Protein AF-A0A5M6CWQ9-F1 (afdb_monomer)

Solvent-accessible surface area (backbone atoms only — not comparable to full-atom values): 4571 Å² total; per-residue (Å²): 137,84,82,77,62,62,68,59,52,56,49,53,56,45,51,69,43,43,68,59,50,35,55,74,70,69,49,55,67,66,60,49,32,60,31,64,70,44,56,66,70,58,48,55,50,27,66,74,68,53,62,69,48,72,67,56,52,49,46,52,50,46,28,72,76,67,67,54,56,69,63,95,71,83,134

pLDDT: mean 87.35, std 13.04, range [36.81, 96.69]

Sequence (75 aa):
MKISDEPVRKFLELQEKLPGLLASFGIKQVYVYEGIGMPRATWDFKKKHQTFTIAEMQDICDLINTGKIKTRKEK

Organism: NCBI:txid2607907

Nearest PDB structures (foldseek):
  4iwr-assembly1_B  TM=7.352E-01  e=4.135E+00  Enterobacter sp. RFL1396
  6jpi-assembly1_C  TM=6.046E-01  e=5.621E+00  Pseudomonas aeruginosa PAO1

Secondary structure (DSSP, 8-state):
-PPPSHHHHHHHHHHHHHHHHHHHTT--HHHHHHHTT--HHHHHHHHHHT---HHHHHHHHHHHHH-----S---

Mean predicted aligned error: 5.32 Å

Radius of gyration: 13.52 Å; Cα contacts (8 Å, |Δi|>4): 39; chains: 1; bounding box: 37×22×37 Å

Structure (mmCIF, N/CA/C/O backbone):
data_AF-A0A5M6CWQ9-F1
#
_entry.id   AF-A0A5M6CWQ9-F1
#
loop_
_atom_site.group_PDB
_atom_site.id
_atom_site.type_symbol
_atom_site.label_atom_id
_atom_site.label_alt_id
_atom_site.label_comp_id
_atom_site.label_asym_id
_atom_site.label_entity_id
_atom_site.label_seq_id
_atom_site.pdbx_PDB_ins_code
_atom_site.Cartn_x
_atom_site.Cartn_y
_atom_site.Cartn_z
_atom_site.occupancy
_atom_site.B_iso_or_equiv
_atom_site.auth_seq_id
_atom_site.auth_comp_id
_atom_site.auth_asym_id
_atom_site.auth_atom_id
_atom_site.pdbx_PDB_model_num
ATOM 1 N N . MET A 1 1 ? 17.078 -3.097 -28.870 1.00 57.16 1 MET A N 1
ATOM 2 C CA . MET A 1 1 ? 16.251 -2.258 -27.976 1.00 57.16 1 MET A CA 1
ATOM 3 C C . MET A 1 1 ? 16.694 -2.542 -26.548 1.00 57.16 1 MET A C 1
ATOM 5 O O . MET A 1 1 ? 16.699 -3.705 -26.172 1.00 57.16 1 MET A O 1
ATOM 9 N N . LYS A 1 2 ? 17.172 -1.541 -25.800 1.00 79.69 2 LYS A N 1
ATOM 10 C CA . LYS A 1 2 ? 17.496 -1.705 -24.374 1.00 79.69 2 LYS A CA 1
ATOM 11 C C . LYS A 1 2 ? 16.281 -1.245 -23.575 1.00 79.69 2 LYS A C 1
ATOM 13 O O . LYS A 1 2 ? 15.807 -0.137 -23.800 1.00 79.69 2 LYS A O 1
ATOM 18 N N . ILE A 1 3 ? 15.757 -2.108 -22.714 1.00 83.06 3 ILE A N 1
ATOM 19 C CA . ILE A 1 3 ? 14.672 -1.753 -21.797 1.00 83.06 3 ILE A CA 1
ATOM 20 C C . ILE A 1 3 ? 15.318 -1.056 -20.595 1.00 83.06 3 ILE A C 1
ATOM 22 O O . ILE A 1 3 ? 16.285 -1.579 -20.045 1.00 83.06 3 ILE A O 1
A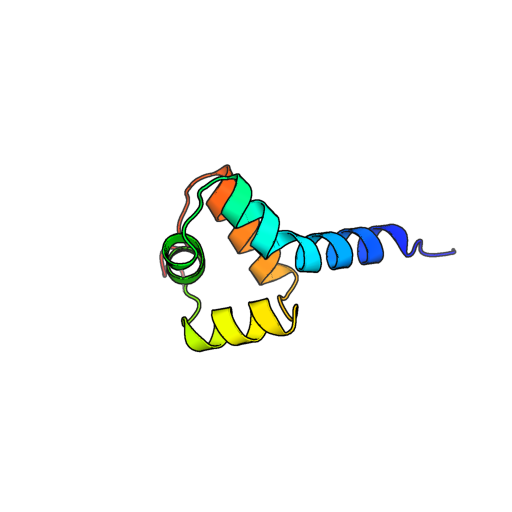TOM 26 N N . SER A 1 4 ? 14.827 0.132 -20.238 1.00 90.00 4 SER A N 1
ATOM 27 C CA . SER A 1 4 ? 15.264 0.845 -19.032 1.00 90.00 4 SER A CA 1
ATOM 28 C C . SER A 1 4 ? 14.689 0.168 -17.787 1.00 90.00 4 SER A C 1
ATOM 30 O O . SER A 1 4 ? 13.511 -0.190 -17.766 1.00 90.00 4 SER A O 1
ATOM 32 N N . ASP A 1 5 ? 15.506 0.011 -16.752 1.00 92.12 5 ASP A N 1
ATOM 33 C CA . ASP A 1 5 ? 15.142 -0.522 -15.434 1.00 92.12 5 ASP A CA 1
ATOM 34 C C . ASP A 1 5 ? 14.542 0.543 -14.499 1.00 92.12 5 ASP A C 1
ATOM 36 O O . ASP A 1 5 ? 13.966 0.219 -13.459 1.00 92.12 5 ASP A O 1
ATOM 40 N N . GLU A 1 6 ? 14.615 1.818 -14.885 1.00 93.69 6 GLU A N 1
ATOM 41 C CA . GLU A 1 6 ? 14.117 2.953 -14.107 1.00 93.69 6 GLU A CA 1
ATOM 42 C C . GLU A 1 6 ? 12.660 2.796 -13.618 1.00 93.69 6 GLU A C 1
ATOM 44 O O . GLU A 1 6 ? 12.407 3.096 -12.446 1.00 93.69 6 GLU A O 1
ATOM 49 N N . PRO A 1 7 ? 11.692 2.301 -14.424 1.00 90.44 7 PRO A N 1
ATOM 50 C CA . PRO A 1 7 ? 10.322 2.100 -13.950 1.00 90.44 7 PRO A CA 1
ATOM 51 C C . PRO A 1 7 ? 10.234 1.087 -12.802 1.00 90.44 7 PRO A C 1
ATOM 53 O O . PRO A 1 7 ? 9.479 1.291 -11.852 1.00 90.44 7 PRO A O 1
ATOM 56 N N . VAL A 1 8 ? 11.038 0.021 -12.864 1.00 90.69 8 VAL A N 1
ATOM 57 C CA . VAL A 1 8 ? 11.085 -1.020 -11.829 1.00 90.69 8 VAL A CA 1
ATOM 58 C C . VAL A 1 8 ? 11.685 -0.450 -10.550 1.00 90.69 8 VAL A C 1
ATOM 60 O O . VAL A 1 8 ? 11.132 -0.655 -9.471 1.00 90.69 8 VAL A O 1
ATOM 63 N N . ARG A 1 9 ? 12.763 0.336 -10.660 1.00 93.56 9 ARG A N 1
ATOM 64 C CA . ARG A 1 9 ? 13.388 0.974 -9.495 1.00 93.56 9 ARG A CA 1
ATOM 65 C C . ARG A 1 9 ? 12.430 1.925 -8.785 1.00 93.56 9 ARG A C 1
ATOM 67 O O . ARG A 1 9 ? 12.288 1.851 -7.569 1.00 93.56 9 ARG A O 1
ATOM 74 N N . LYS A 1 10 ? 11.716 2.765 -9.541 1.00 92.44 10 LYS A N 1
ATOM 75 C CA . LYS A 1 10 ? 10.701 3.678 -8.986 1.00 92.44 10 LYS A CA 1
ATOM 76 C C . LYS A 1 10 ? 9.581 2.929 -8.270 1.00 92.44 10 LYS A C 1
ATOM 78 O O . LYS A 1 10 ? 9.124 3.384 -7.224 1.00 92.44 10 LYS A O 1
ATOM 83 N N . PHE A 1 11 ? 9.150 1.789 -8.812 1.00 91.31 11 PHE A N 1
ATOM 84 C CA . PHE A 1 11 ? 8.151 0.949 -8.160 1.00 91.31 11 PHE A CA 1
ATOM 85 C C . PHE A 1 11 ? 8.662 0.401 -6.824 1.00 91.31 11 PHE A C 1
ATOM 87 O O . PHE A 1 11 ? 7.994 0.587 -5.811 1.00 91.31 11 PHE A O 1
ATOM 94 N N . LEU A 1 12 ? 9.855 -0.202 -6.799 1.00 91.75 12 LEU A N 1
ATOM 95 C CA . LEU A 1 12 ? 10.448 -0.747 -5.572 1.00 91.75 12 LEU A CA 1
ATOM 96 C C . LEU A 1 12 ? 10.628 0.337 -4.501 1.00 91.75 12 LEU A C 1
ATOM 98 O O . LEU A 1 12 ? 10.187 0.159 -3.369 1.00 91.75 12 LEU A O 1
ATOM 102 N N . GLU A 1 13 ? 11.164 1.503 -4.871 1.00 93.44 13 GLU A N 1
ATOM 103 C CA . GLU A 1 13 ? 11.300 2.639 -3.950 1.00 93.44 13 GLU A CA 1
ATOM 104 C C . GLU A 1 13 ? 9.950 3.074 -3.353 1.00 93.44 13 GLU A C 1
ATOM 106 O O . GLU A 1 13 ? 9.871 3.445 -2.179 1.00 93.44 13 GLU A O 1
ATOM 111 N N . LEU A 1 14 ? 8.874 3.037 -4.146 1.00 91.31 14 LEU A N 1
ATOM 112 C CA . LEU A 1 14 ? 7.533 3.348 -3.660 1.00 91.31 14 LEU A CA 1
ATOM 113 C C . LEU A 1 14 ? 7.042 2.294 -2.660 1.00 91.31 14 LEU A C 1
ATOM 115 O O . LEU A 1 14 ? 6.467 2.667 -1.638 1.00 91.31 14 LEU A O 1
ATOM 119 N N . GLN A 1 15 ? 7.280 1.003 -2.916 1.00 91.62 15 GLN A N 1
ATOM 120 C CA . GLN A 1 15 ? 6.912 -0.071 -1.983 1.00 91.62 15 GLN A CA 1
ATOM 121 C C . GLN A 1 15 ? 7.603 0.088 -0.632 1.00 91.62 15 GLN A C 1
ATOM 123 O O . GLN A 1 15 ? 6.971 -0.090 0.411 1.00 91.62 15 GLN A O 1
ATOM 128 N N . GLU A 1 16 ? 8.881 0.462 -0.645 1.00 91.25 16 GLU A N 1
ATOM 129 C CA . GLU A 1 16 ? 9.657 0.670 0.573 1.00 91.25 16 GLU A CA 1
ATOM 130 C C . GLU A 1 16 ? 9.157 1.871 1.378 1.00 91.25 16 GLU A C 1
ATOM 132 O O . GLU A 1 16 ? 9.042 1.804 2.604 1.00 91.25 16 GLU A O 1
ATOM 137 N N . LYS A 1 17 ? 8.834 2.970 0.688 1.00 91.62 17 LYS A N 1
ATOM 138 C CA . LYS A 1 17 ? 8.415 4.234 1.309 1.00 91.62 17 LYS A CA 1
ATOM 139 C C . LYS A 1 17 ? 6.945 4.251 1.712 1.00 91.62 17 LYS A C 1
ATOM 141 O O . LYS A 1 17 ? 6.573 5.066 2.557 1.00 91.62 17 LYS A O 1
ATOM 146 N N . LEU A 1 18 ? 6.115 3.369 1.153 1.00 90.50 18 LEU A N 1
ATOM 147 C CA . LEU A 1 18 ? 4.667 3.356 1.366 1.00 90.50 18 LEU A CA 1
ATOM 148 C C . LEU A 1 18 ? 4.259 3.452 2.850 1.00 90.50 18 LEU A C 1
ATOM 150 O O . LEU A 1 18 ? 3.432 4.309 3.164 1.00 90.50 18 LEU A O 1
ATOM 154 N N . PRO A 1 19 ? 4.823 2.671 3.794 1.00 87.06 19 PRO A N 1
ATOM 155 C CA . PRO A 1 19 ? 4.417 2.756 5.198 1.00 87.06 19 PRO A CA 1
ATOM 156 C C . PRO A 1 19 ? 4.700 4.132 5.817 1.00 87.06 19 PRO A C 1
ATOM 158 O O . PRO A 1 19 ? 3.893 4.634 6.601 1.00 87.06 19 PRO A O 1
ATOM 161 N N . GLY A 1 20 ? 5.826 4.749 5.445 1.00 89.69 20 GLY A N 1
ATOM 162 C CA . GLY A 1 20 ? 6.199 6.092 5.885 1.00 89.69 20 GLY A CA 1
ATOM 163 C C . GLY A 1 20 ? 5.310 7.171 5.268 1.00 89.69 20 GLY A C 1
ATOM 164 O O . GLY A 1 20 ? 4.875 8.079 5.973 1.00 89.69 20 GLY A O 1
ATOM 165 N N . LEU A 1 21 ? 4.967 7.033 3.983 1.00 90.31 21 LEU A N 1
ATOM 166 C CA . LEU A 1 21 ? 4.043 7.938 3.295 1.00 90.31 21 LEU A CA 1
ATOM 167 C C . LEU A 1 21 ? 2.658 7.922 3.948 1.00 90.31 21 LEU A C 1
ATOM 169 O O . LEU A 1 21 ? 2.135 8.979 4.297 1.00 90.31 21 LEU A O 1
ATOM 173 N N . LEU A 1 22 ? 2.104 6.731 4.197 1.00 90.12 22 LEU A N 1
ATOM 174 C CA . LEU A 1 22 ? 0.820 6.573 4.886 1.00 90.12 22 LEU A CA 1
ATOM 175 C C . LEU A 1 22 ? 0.820 7.266 6.253 1.00 90.12 22 LEU A C 1
ATOM 177 O O . LEU A 1 22 ? -0.121 7.991 6.572 1.00 90.12 22 LEU A O 1
ATOM 181 N N . ALA A 1 23 ? 1.890 7.094 7.034 1.00 89.50 23 ALA A N 1
ATOM 182 C CA . ALA A 1 23 ? 2.037 7.759 8.324 1.00 89.50 23 ALA A CA 1
ATOM 183 C C . ALA A 1 23 ? 2.112 9.290 8.184 1.00 89.50 23 ALA A C 1
ATOM 185 O O . ALA A 1 23 ? 1.444 9.998 8.935 1.00 89.50 23 ALA A O 1
ATOM 186 N N . SER A 1 24 ? 2.867 9.800 7.204 1.00 90.12 24 SER A N 1
ATOM 187 C CA . SER A 1 24 ? 3.015 11.243 6.960 1.00 90.12 24 SER A CA 1
ATOM 188 C C . SER A 1 24 ? 1.709 11.926 6.546 1.00 90.12 24 SER A C 1
ATOM 190 O O . SER A 1 24 ? 1.459 13.062 6.935 1.00 90.12 24 SER A O 1
ATOM 192 N N . PHE A 1 25 ? 0.839 11.211 5.830 1.00 87.62 25 PHE A N 1
ATOM 193 C CA . PHE A 1 25 ? -0.494 11.683 5.455 1.00 87.62 25 PHE A CA 1
ATOM 194 C C . PHE A 1 25 ? -1.552 11.468 6.548 1.00 87.62 25 PHE A C 1
ATOM 196 O O . PHE A 1 25 ? -2.723 11.775 6.336 1.00 87.62 25 PHE A O 1
ATOM 203 N N . GLY A 1 26 ? -1.180 10.919 7.711 1.00 90.06 26 GLY A N 1
ATOM 204 C CA . GLY A 1 26 ? -2.127 10.607 8.785 1.00 90.06 26 GLY A CA 1
ATOM 205 C C . GLY A 1 26 ? -3.102 9.475 8.441 1.00 90.06 26 GLY A C 1
ATOM 206 O O . GLY A 1 26 ? -4.136 9.321 9.095 1.00 90.06 26 GLY A O 1
ATOM 207 N N . ILE A 1 27 ? -2.792 8.667 7.424 1.00 90.31 27 ILE A N 1
ATOM 208 C CA . ILE A 1 27 ? -3.655 7.590 6.947 1.00 90.31 27 ILE A CA 1
ATOM 209 C C . ILE A 1 27 ? -3.480 6.374 7.849 1.00 90.31 27 ILE A C 1
ATOM 211 O O . ILE A 1 27 ? -2.397 5.797 7.985 1.00 90.31 27 ILE A O 1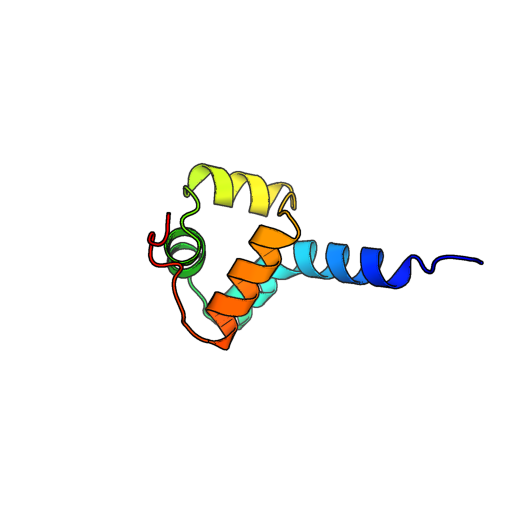
ATOM 215 N N . LYS A 1 28 ? -4.581 5.948 8.471 1.00 92.69 28 LYS A N 1
ATOM 216 C CA . LYS A 1 28 ? -4.579 4.768 9.334 1.00 92.69 28 LYS A CA 1
ATOM 217 C C . LYS A 1 28 ? -4.447 3.507 8.484 1.00 92.69 28 LYS A C 1
ATOM 219 O O . LYS A 1 28 ? -5.190 3.317 7.532 1.00 92.69 28 LYS A O 1
ATOM 224 N N . GLN A 1 29 ? -3.580 2.585 8.895 1.00 92.50 29 GLN A N 1
ATOM 225 C CA . GLN A 1 29 ? -3.386 1.313 8.183 1.00 92.50 29 GLN A CA 1
ATOM 226 C C . GLN A 1 29 ? -4.687 0.506 8.040 1.00 92.50 29 GLN A C 1
ATOM 228 O O . GLN A 1 29 ? -4.890 -0.115 7.005 1.00 92.50 29 GLN A O 1
ATOM 233 N N . VAL A 1 30 ? -5.579 0.576 9.041 1.00 93.31 30 VAL A N 1
ATOM 234 C CA . VAL A 1 30 ? -6.913 -0.052 8.993 1.00 93.31 30 VAL A CA 1
ATOM 235 C C . VAL A 1 30 ? -7.753 0.428 7.824 1.00 93.31 30 VAL A C 1
ATOM 237 O O . VAL A 1 30 ? -8.317 -0.392 7.114 1.00 93.31 30 VAL A O 1
ATOM 240 N N . TYR A 1 31 ? -7.735 1.733 7.549 1.00 93.06 31 TYR A N 1
ATOM 241 C CA . TYR A 1 31 ? -8.443 2.296 6.408 1.00 93.06 31 TYR A CA 1
ATOM 242 C C . TYR A 1 31 ? -7.936 1.698 5.092 1.00 93.06 31 TYR A C 1
ATOM 244 O O . TYR A 1 31 ? -8.727 1.397 4.206 1.00 93.06 31 TYR A O 1
ATOM 252 N N . VAL A 1 32 ? -6.624 1.467 4.994 1.00 93.69 32 VAL A N 1
ATOM 253 C CA . VAL A 1 32 ? -6.008 0.926 3.782 1.00 93.69 32 VAL A CA 1
ATOM 254 C C . VAL A 1 32 ? -6.367 -0.538 3.574 1.00 93.69 32 VAL A C 1
ATOM 256 O O . VAL A 1 32 ? -6.934 -0.876 2.538 1.00 93.69 32 VAL A O 1
ATOM 259 N N . TYR A 1 33 ? -6.065 -1.415 4.539 1.00 94.50 33 TYR A N 1
ATOM 260 C CA . TY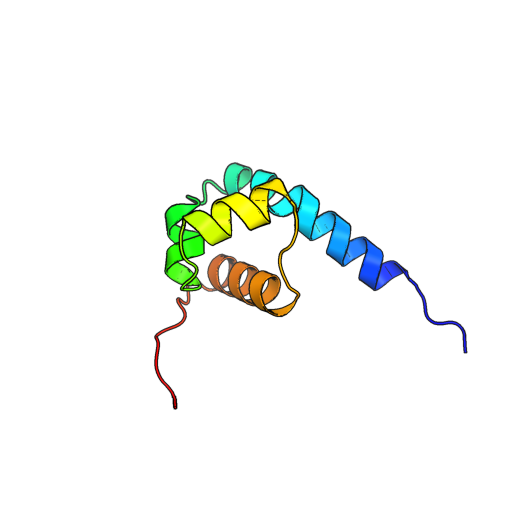R A 1 33 ? -6.284 -2.848 4.333 1.00 94.50 33 TYR A CA 1
ATOM 261 C C . TYR A 1 33 ? -7.773 -3.204 4.256 1.00 94.50 33 TYR A C 1
ATOM 263 O O . TYR A 1 33 ? -8.135 -4.071 3.467 1.00 94.50 33 TYR A O 1
ATOM 271 N N . GLU A 1 34 ? -8.655 -2.509 4.980 1.00 93.88 34 GLU A N 1
ATOM 272 C CA . GLU A 1 34 ? -10.103 -2.693 4.816 1.00 93.88 34 GLU A CA 1
ATOM 273 C C . GLU A 1 34 ? -10.583 -2.137 3.472 1.00 93.88 34 GLU A C 1
ATOM 275 O O . GLU A 1 34 ? -11.366 -2.793 2.785 1.00 93.88 34 GLU A O 1
ATOM 280 N N . GLY A 1 35 ? -10.066 -0.976 3.053 1.00 92.00 35 GLY A N 1
ATOM 281 C CA . GLY A 1 35 ? -10.454 -0.316 1.807 1.00 92.00 35 GLY A CA 1
ATOM 282 C C . GLY A 1 35 ? -10.087 -1.097 0.541 1.00 92.00 35 GLY A C 1
ATOM 283 O O . GLY A 1 35 ? -10.837 -1.071 -0.438 1.00 92.00 35 GLY A O 1
ATOM 284 N N . ILE A 1 36 ? -8.976 -1.838 0.568 1.00 93.25 36 ILE A N 1
ATOM 285 C CA . ILE A 1 36 ? -8.559 -2.727 -0.532 1.00 93.25 36 ILE A CA 1
ATOM 286 C C . ILE A 1 36 ? -9.029 -4.182 -0.344 1.00 93.25 36 ILE A C 1
ATOM 288 O O . ILE A 1 36 ? -8.762 -5.030 -1.193 1.00 93.25 36 ILE A O 1
ATOM 292 N N . GLY A 1 37 ? -9.717 -4.499 0.761 1.00 93.31 37 GLY A N 1
ATOM 293 C CA . GLY A 1 37 ? -10.199 -5.853 1.060 1.00 93.31 37 GLY A CA 1
ATOM 294 C C . GLY A 1 37 ? -9.101 -6.861 1.429 1.00 93.31 37 GLY A C 1
ATOM 295 O O . GLY A 1 37 ? -9.277 -8.065 1.241 1.00 93.31 37 GLY A O 1
ATOM 296 N N . MET A 1 38 ? -7.966 -6.390 1.944 1.00 94.69 38 MET A N 1
ATOM 297 C CA . MET A 1 38 ? -6.838 -7.216 2.366 1.00 94.69 38 MET A CA 1
ATOM 298 C C . MET A 1 38 ? -6.960 -7.618 3.847 1.00 94.69 38 MET A C 1
ATOM 300 O O . MET A 1 38 ? -7.163 -6.760 4.708 1.00 94.69 38 MET A O 1
ATOM 304 N N . PRO A 1 39 ? -6.7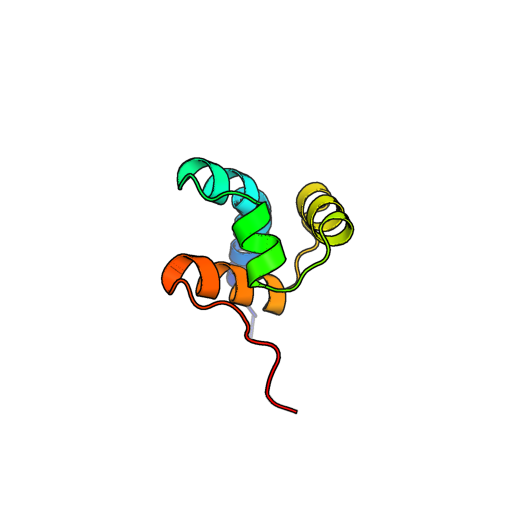64 -8.903 4.200 1.00 96.19 39 PRO A N 1
ATOM 305 C CA . PRO A 1 39 ? -6.696 -9.313 5.597 1.00 96.19 39 PRO A CA 1
ATOM 306 C C . PRO A 1 39 ? -5.547 -8.620 6.339 1.00 96.19 39 PRO A C 1
ATOM 308 O O . PRO A 1 39 ? -4.428 -8.541 5.831 1.00 96.19 39 PRO A O 1
ATOM 311 N N . ARG A 1 40 ? -5.784 -8.204 7.589 1.00 96.06 40 ARG A N 1
ATOM 312 C CA . ARG A 1 40 ? -4.774 -7.528 8.424 1.00 96.06 40 ARG A CA 1
ATOM 313 C C . ARG A 1 40 ? -3.454 -8.302 8.528 1.00 96.06 40 ARG A C 1
ATOM 315 O O . ARG A 1 40 ? -2.391 -7.707 8.408 1.00 96.06 40 ARG A O 1
ATOM 322 N N . ALA A 1 41 ? -3.511 -9.621 8.721 1.00 96.62 41 ALA A N 1
ATOM 323 C CA . ALA A 1 41 ? -2.306 -10.451 8.814 1.00 96.62 41 ALA A CA 1
ATOM 324 C C . ALA A 1 41 ? -1.478 -10.417 7.515 1.00 96.62 41 ALA A C 1
ATOM 326 O O . ALA A 1 41 ? -0.253 -10.311 7.555 1.00 96.62 41 ALA A O 1
ATOM 327 N N . THR A 1 42 ? -2.153 -10.447 6.363 1.00 96.69 42 THR A N 1
ATOM 328 C CA . THR A 1 42 ? -1.526 -10.323 5.042 1.00 96.69 42 THR A CA 1
ATOM 329 C C . THR A 1 42 ? -0.919 -8.938 4.848 1.00 96.69 42 THR A C 1
ATOM 331 O O . THR A 1 42 ? 0.210 -8.838 4.374 1.00 96.69 42 THR A O 1
ATOM 334 N N . TRP A 1 43 ? -1.625 -7.883 5.266 1.00 95.81 43 TRP A N 1
ATOM 335 C CA . TRP A 1 43 ? -1.112 -6.514 5.254 1.00 95.81 43 TRP A CA 1
ATOM 336 C C . TRP A 1 43 ? 0.163 -6.379 6.085 1.00 95.81 43 TRP A C 1
ATOM 338 O O . TRP A 1 43 ? 1.170 -5.887 5.586 1.00 95.81 43 TRP A O 1
ATOM 348 N N . ASP A 1 44 ? 0.153 -6.847 7.335 1.00 95.00 44 ASP A N 1
ATOM 349 C CA . ASP A 1 44 ? 1.307 -6.737 8.228 1.00 95.00 44 ASP A CA 1
ATOM 350 C C . ASP A 1 44 ? 2.519 -7.512 7.691 1.00 95.00 44 ASP A C 1
ATOM 352 O O . ASP A 1 44 ? 3.638 -6.992 7.719 1.00 95.00 44 ASP A O 1
ATOM 356 N N . PHE A 1 45 ? 2.299 -8.705 7.125 1.00 96.06 45 PHE A N 1
ATOM 357 C CA . PHE A 1 45 ? 3.341 -9.469 6.438 1.00 96.06 45 PHE A CA 1
ATOM 358 C C . PHE A 1 45 ? 3.902 -8.703 5.231 1.00 96.06 45 PHE A C 1
ATOM 360 O O . PHE A 1 45 ? 5.109 -8.472 5.155 1.00 96.06 45 PHE A O 1
ATOM 367 N N . LYS A 1 46 ? 3.043 -8.251 4.309 1.00 95.06 46 LYS A N 1
ATOM 368 C CA . LYS A 1 46 ? 3.463 -7.545 3.086 1.00 95.06 46 LYS A CA 1
ATOM 369 C C . LYS A 1 46 ? 4.134 -6.214 3.374 1.00 95.06 46 LYS A C 1
ATOM 371 O O . LYS A 1 46 ? 5.127 -5.892 2.740 1.00 95.06 46 LYS A O 1
ATOM 376 N N . LYS A 1 47 ? 3.652 -5.475 4.368 1.00 93.44 47 LYS A N 1
ATOM 377 C CA . LYS A 1 47 ? 4.266 -4.236 4.848 1.00 93.44 47 LYS A CA 1
ATOM 378 C C . LYS A 1 47 ? 5.666 -4.486 5.406 1.00 93.44 47 LYS A C 1
ATOM 380 O O . LYS A 1 47 ? 6.577 -3.725 5.107 1.00 93.44 47 LYS A O 1
ATOM 385 N N . LYS A 1 48 ? 5.847 -5.543 6.208 1.00 91.69 48 LYS A N 1
ATOM 386 C CA . LYS A 1 48 ? 7.149 -5.896 6.795 1.00 91.69 48 LYS A CA 1
ATOM 387 C C . LYS A 1 48 ? 8.149 -6.377 5.742 1.00 91.69 48 LYS A C 1
ATOM 389 O O . LYS A 1 48 ? 9.325 -6.054 5.843 1.00 91.69 48 LYS A O 1
ATOM 394 N N . HIS A 1 49 ? 7.687 -7.162 4.773 1.00 93.25 49 HIS A N 1
ATOM 395 C CA . HIS A 1 49 ? 8.533 -7.788 3.754 1.00 93.25 49 HIS A CA 1
ATOM 396 C C . HIS A 1 49 ? 8.570 -7.025 2.422 1.00 93.25 49 HIS A C 1
ATOM 398 O O . HIS A 1 49 ? 9.251 -7.465 1.505 1.00 93.25 49 HIS A O 1
ATOM 404 N N . GLN A 1 50 ? 7.840 -5.913 2.308 1.00 89.25 50 GLN A N 1
ATOM 405 C CA . GLN A 1 50 ? 7.714 -5.086 1.101 1.00 89.25 50 GLN A CA 1
ATOM 406 C C . GLN A 1 50 ? 7.276 -5.891 -0.139 1.00 89.25 50 GLN A C 1
ATOM 408 O O . GLN A 1 50 ? 7.696 -5.635 -1.259 1.00 89.25 50 GLN A O 1
ATOM 413 N N . THR A 1 51 ? 6.386 -6.869 0.056 1.00 93.31 51 THR A N 1
ATOM 414 C CA . THR A 1 51 ? 5.933 -7.819 -0.981 1.00 93.31 51 THR A CA 1
ATOM 415 C C . THR A 1 51 ? 4.554 -7.482 -1.551 1.00 93.31 51 THR A C 1
ATOM 417 O O . THR A 1 51 ? 3.758 -8.371 -1.883 1.00 93.31 51 THR A O 1
ATOM 420 N N . PHE A 1 52 ? 4.226 -6.192 -1.647 1.00 93.88 52 PHE A N 1
ATOM 421 C CA . PHE A 1 52 ? 3.014 -5.777 -2.349 1.00 93.8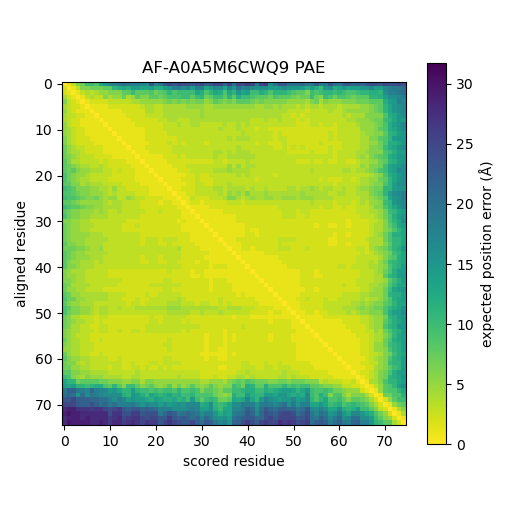8 52 PHE A CA 1
ATOM 422 C C . PHE A 1 52 ? 3.130 -6.118 -3.844 1.00 93.88 52 PHE A C 1
ATOM 424 O O . PHE A 1 52 ? 4.209 -6.157 -4.429 1.00 93.88 52 PHE A O 1
ATOM 431 N N . THR A 1 53 ? 2.016 -6.420 -4.481 1.00 93.31 53 THR A N 1
ATOM 432 C CA . THR A 1 53 ? 1.954 -6.590 -5.934 1.00 93.31 53 THR A CA 1
ATOM 433 C C . THR A 1 53 ? 1.664 -5.246 -6.589 1.00 93.31 53 THR A C 1
ATOM 435 O O . THR A 1 53 ? 1.209 -4.311 -5.932 1.00 93.31 53 THR A O 1
ATOM 438 N N . ILE A 1 54 ? 1.886 -5.146 -7.900 1.00 92.50 54 ILE A N 1
ATOM 439 C CA . ILE A 1 54 ? 1.535 -3.941 -8.665 1.00 92.50 54 ILE A CA 1
ATOM 440 C C . ILE A 1 54 ? 0.046 -3.603 -8.490 1.00 92.50 54 ILE A C 1
ATOM 442 O O . ILE A 1 54 ? -0.280 -2.453 -8.216 1.00 92.50 54 ILE A O 1
ATOM 446 N N . ALA A 1 55 ? -0.835 -4.606 -8.572 1.00 92.75 55 ALA A N 1
ATOM 447 C CA . ALA A 1 55 ? -2.276 -4.418 -8.418 1.00 92.75 55 ALA A CA 1
ATOM 448 C C . ALA A 1 55 ? -2.653 -3.903 -7.018 1.00 92.75 55 ALA A C 1
ATOM 450 O O . ALA A 1 55 ? -3.426 -2.961 -6.897 1.00 92.75 55 ALA A O 1
ATOM 451 N N . GLU A 1 56 ? -2.059 -4.462 -5.959 1.00 94.12 56 GLU A N 1
ATOM 452 C CA . GLU A 1 56 ? -2.293 -3.980 -4.590 1.00 94.12 56 GLU A CA 1
ATOM 453 C C . GLU A 1 56 ? -1.786 -2.544 -4.404 1.00 94.12 56 GLU A C 1
ATOM 455 O O . GLU A 1 56 ? -2.455 -1.738 -3.770 1.00 94.12 56 GLU A O 1
ATOM 460 N N . MET A 1 57 ? -0.626 -2.199 -4.973 1.00 94.06 57 MET A N 1
ATOM 461 C CA . MET A 1 57 ? -0.102 -0.829 -4.918 1.00 94.06 57 MET A CA 1
ATOM 462 C C . MET A 1 57 ? -1.016 0.159 -5.648 1.00 94.06 57 MET A C 1
ATOM 464 O O . MET A 1 57 ? -1.239 1.256 -5.144 1.00 94.06 57 MET A O 1
ATOM 468 N N . GLN A 1 58 ? -1.570 -0.231 -6.799 1.00 92.69 58 GLN A N 1
ATOM 469 C CA . GLN A 1 58 ? -2.563 0.567 -7.521 1.00 92.69 58 GLN A CA 1
ATOM 470 C C . GLN A 1 58 ? -3.826 0.765 -6.684 1.00 92.69 58 GLN A C 1
ATOM 472 O O . GLN A 1 58 ? -4.232 1.904 -6.484 1.00 92.69 58 GLN A O 1
ATOM 477 N N . ASP A 1 59 ? -4.375 -0.307 -6.106 1.00 92.94 59 ASP A N 1
ATOM 478 C CA . ASP A 1 59 ? -5.558 -0.230 -5.243 1.00 92.94 59 ASP A CA 1
ATOM 479 C C . ASP A 1 59 ? -5.333 0.708 -4.044 1.00 92.94 59 ASP A C 1
ATOM 481 O O . ASP A 1 59 ? -6.208 1.494 -3.683 1.00 92.94 59 ASP A O 1
ATOM 485 N N . ILE A 1 60 ? -4.145 0.655 -3.433 1.00 92.88 60 ILE A N 1
ATOM 486 C CA . ILE A 1 60 ? -3.764 1.541 -2.327 1.00 92.88 60 ILE A CA 1
ATOM 487 C C . ILE A 1 60 ? -3.695 2.995 -2.805 1.00 92.88 60 ILE A C 1
ATOM 489 O O . ILE A 1 60 ? -4.244 3.879 -2.150 1.00 92.88 60 ILE A O 1
ATOM 493 N N . CYS A 1 61 ? -3.046 3.263 -3.940 1.00 91.06 61 CYS A N 1
ATOM 494 C CA . CYS A 1 61 ? -2.970 4.607 -4.510 1.00 91.06 61 CYS A CA 1
ATOM 495 C C . CYS A 1 61 ? -4.354 5.164 -4.866 1.00 91.06 61 CYS A C 1
ATOM 497 O O . CYS A 1 61 ? -4.646 6.318 -4.549 1.00 91.06 61 CYS A O 1
ATOM 499 N N . ASP A 1 62 ? -5.213 4.355 -5.477 1.00 91.25 62 ASP A N 1
ATOM 500 C CA . ASP A 1 62 ? -6.568 4.750 -5.855 1.00 91.25 62 ASP A CA 1
ATOM 501 C C . ASP A 1 62 ? -7.414 5.068 -4.624 1.00 91.25 62 ASP A C 1
ATOM 503 O O . ASP A 1 62 ? -8.096 6.099 -4.593 1.00 91.25 62 ASP A O 1
ATOM 507 N N . LEU A 1 63 ? -7.315 4.245 -3.576 1.00 91.62 63 LEU A N 1
ATOM 508 C CA . LEU A 1 63 ? -7.977 4.492 -2.299 1.00 91.62 63 LEU A CA 1
ATOM 509 C C . LEU A 1 63 ? -7.515 5.816 -1.676 1.00 91.62 63 LEU A C 1
ATOM 511 O O . LEU A 1 63 ? -8.350 6.600 -1.237 1.00 91.62 63 LEU A O 1
ATOM 515 N N . ILE A 1 64 ? -6.208 6.093 -1.658 1.00 89.50 64 ILE A N 1
ATOM 516 C CA . ILE A 1 64 ? -5.654 7.326 -1.071 1.00 89.50 64 ILE A CA 1
ATOM 517 C C . ILE A 1 64 ? -6.091 8.565 -1.859 1.00 89.50 64 ILE A C 1
ATOM 519 O O . ILE A 1 64 ? -6.468 9.570 -1.262 1.00 89.50 64 ILE A O 1
ATOM 523 N N . ASN A 1 65 ? -6.046 8.503 -3.191 1.00 87.81 65 ASN A N 1
ATOM 524 C CA . ASN A 1 65 ? -6.310 9.660 -4.047 1.00 87.81 65 ASN A CA 1
ATOM 525 C C . ASN A 1 65 ? -7.802 9.964 -4.203 1.00 87.81 65 ASN A C 1
ATOM 527 O O . ASN A 1 65 ? -8.184 11.123 -4.341 1.00 87.81 65 ASN A O 1
ATOM 531 N N . THR A 1 66 ? -8.648 8.932 -4.235 1.00 85.62 66 THR A N 1
ATOM 532 C CA . THR A 1 66 ? -10.074 9.082 -4.568 1.00 85.62 66 THR A CA 1
ATOM 533 C C . THR A 1 66 ? -11.011 8.777 -3.406 1.00 85.62 66 THR A C 1
ATOM 535 O O . THR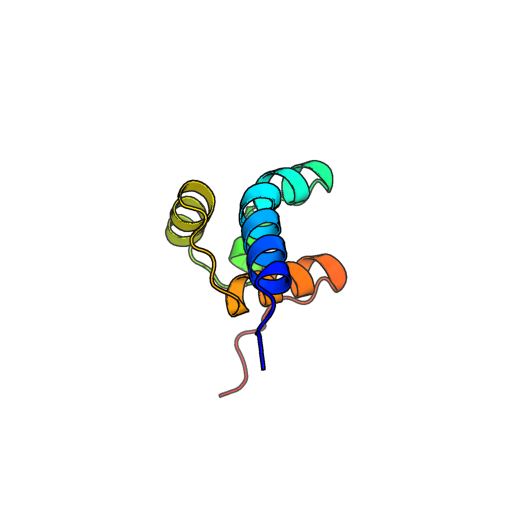 A 1 66 ? -12.202 9.071 -3.496 1.00 85.62 66 THR A O 1
ATOM 538 N N . GLY A 1 67 ? -10.511 8.154 -2.336 1.00 80.56 67 GLY A N 1
ATOM 539 C CA . GLY A 1 67 ? -11.325 7.661 -1.226 1.00 80.56 67 GLY A CA 1
ATOM 540 C C . GLY A 1 67 ? -12.243 6.489 -1.594 1.00 80.56 67 GLY A C 1
ATOM 541 O O . GLY A 1 67 ? -13.057 6.075 -0.766 1.00 80.56 67 GLY A O 1
ATOM 542 N N . LYS A 1 68 ? -12.158 5.958 -2.823 1.00 73.81 68 LYS A N 1
ATOM 543 C CA . LYS A 1 68 ? -13.017 4.867 -3.294 1.00 73.81 68 LYS A CA 1
ATOM 544 C C . LYS A 1 68 ? -12.525 3.534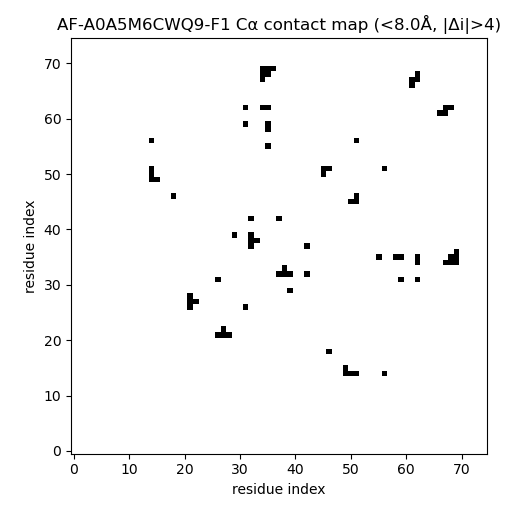 -2.739 1.00 73.81 68 LYS A C 1
ATOM 546 O O . LYS A 1 68 ? -11.423 3.087 -3.033 1.00 73.81 68 LYS A O 1
ATOM 551 N N . ILE A 1 69 ? -13.379 2.894 -1.950 1.00 73.62 69 ILE A N 1
ATOM 552 C CA . ILE A 1 69 ? -13.191 1.531 -1.445 1.00 73.62 69 ILE A CA 1
ATOM 553 C C . ILE A 1 69 ? -13.564 0.551 -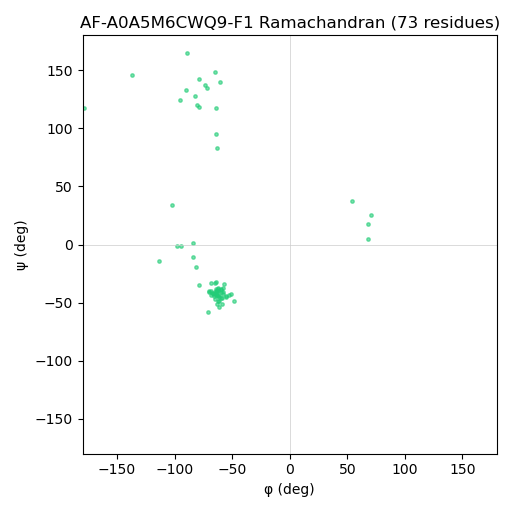2.560 1.00 73.62 69 ILE A C 1
ATOM 555 O O . ILE A 1 69 ? -14.548 0.781 -3.271 1.00 73.62 69 ILE A O 1
ATOM 559 N N . LYS A 1 70 ? -12.842 -0.570 -2.693 1.00 64.38 70 LYS A N 1
ATOM 560 C CA . LYS A 1 70 ? -13.304 -1.683 -3.535 1.00 64.38 70 LYS A CA 1
ATOM 561 C C . LYS A 1 70 ? -14.592 -2.250 -2.938 1.00 64.38 70 LYS A C 1
ATOM 563 O O . LYS A 1 70 ? -14.575 -3.105 -2.055 1.00 64.38 70 LYS A O 1
ATOM 568 N N . THR A 1 71 ? -15.742 -1.793 -3.428 1.00 53.56 71 THR A N 1
ATOM 569 C CA . THR A 1 71 ? -17.004 -2.494 -3.210 1.00 53.56 71 THR A CA 1
ATOM 570 C C . THR A 1 71 ? -16.906 -3.845 -3.897 1.00 53.56 71 THR A C 1
ATOM 572 O O . THR A 1 71 ? -16.743 -3.930 -5.109 1.00 53.56 71 THR A O 1
ATOM 575 N N . ARG A 1 72 ? -16.987 -4.918 -3.111 1.00 49.97 72 ARG A N 1
ATOM 576 C CA . ARG A 1 72 ? -17.065 -6.298 -3.592 1.00 49.97 72 ARG A CA 1
ATOM 577 C C . ARG A 1 72 ? -18.362 -6.488 -4.391 1.00 49.97 72 ARG A C 1
ATOM 579 O O . ARG A 1 72 ? -19.361 -6.902 -3.818 1.00 49.97 72 ARG A O 1
ATOM 586 N N . LYS A 1 73 ? -18.347 -6.112 -5.668 1.00 46.38 73 LYS A N 1
ATOM 587 C CA . LYS A 1 73 ? -19.283 -6.368 -6.783 1.00 46.38 73 LYS A CA 1
ATOM 588 C C . LYS A 1 73 ? -18.613 -5.649 -7.964 1.00 46.38 73 LYS A C 1
ATOM 590 O O . LYS A 1 73 ? -18.343 -4.466 -7.852 1.00 46.38 73 LYS A O 1
ATOM 595 N N . GLU A 1 74 ? -18.202 -6.307 -9.033 1.00 40.53 74 GLU A N 1
ATOM 596 C CA . GLU A 1 74 ? -19.040 -7.130 -9.898 1.00 40.53 74 GLU A CA 1
ATOM 597 C C . GLU A 1 74 ? -18.348 -8.448 -10.275 1.00 40.53 74 GLU A C 1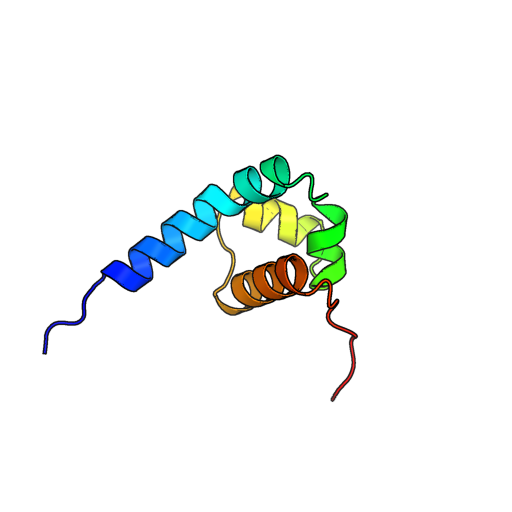
ATOM 599 O O . GLU A 1 74 ? -17.122 -8.541 -10.333 1.00 40.53 74 GLU A O 1
ATOM 604 N N . LYS A 1 75 ? -19.183 -9.479 -10.409 1.00 36.81 75 LYS A N 1
ATOM 605 C CA . LYS A 1 75 ? -18.837 -10.814 -10.900 1.00 36.81 75 LYS A CA 1
ATOM 606 C C . LYS A 1 75 ? -18.592 -10.784 -12.401 1.00 36.81 75 LYS A C 1
ATOM 608 O O . LYS A 1 75 ? -19.293 -9.990 -13.061 1.00 36.81 75 LYS A O 1
#

Foldseek 3Di:
DDDDCVVVVVVLVCLLCVVVVCVVVVHDVCLLCVLAVHDPVRSVVCSVVSPDDPVSVVSSVCCVPPVHGPDPDDD